Protein AF-A0A4V0ZJ48-F1 (afdb_monomer_lite)

Sequence (94 aa):
MTHDVVALLDRRPTMRGMTRALVQAGPKLRVRTVADGAAVELRDDSGRLVAAAQAAQRVRVADEVYRLLGADEVGERLPAQPWWVEARGTETGP

Structure (mmCIF, N/CA/C/O backbone):
data_AF-A0A4V0ZJ48-F1
#
_entry.id   AF-A0A4V0ZJ48-F1
#
loop_
_atom_site.group_PDB
_atom_site.id
_atom_site.type_symbol
_atom_site.label_atom_id
_atom_site.label_alt_id
_atom_site.label_comp_id
_atom_site.label_asym_id
_atom_site.label_entity_id
_atom_site.label_seq_id
_atom_site.pdbx_PDB_ins_code
_atom_site.Cartn_x
_atom_site.Cartn_y
_atom_site.Cartn_z
_atom_site.occupancy
_atom_site.B_iso_or_equiv
_atom_site.auth_seq_id
_atom_site.auth_comp_id
_atom_site.auth_asym_id
_atom_site.auth_atom_id
_atom_site.pdbx_PDB_model_num
ATOM 1 N N . MET A 1 1 ? 8.304 8.250 14.881 1.00 69.81 1 MET A N 1
ATOM 2 C CA . MET A 1 1 ? 8.981 8.198 13.567 1.00 69.81 1 MET A CA 1
ATOM 3 C C . MET A 1 1 ? 8.025 7.625 12.527 1.00 69.81 1 MET A C 1
ATOM 5 O O . MET A 1 1 ? 7.042 6.993 12.901 1.00 69.81 1 MET A O 1
ATO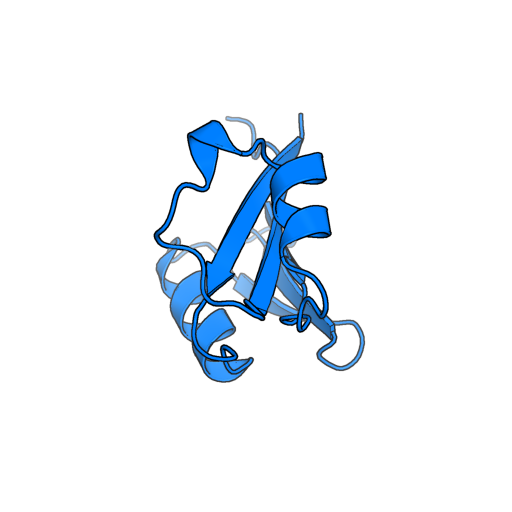M 9 N N . THR A 1 2 ? 8.256 7.883 11.240 1.00 83.69 2 THR A N 1
ATOM 10 C CA . THR A 1 2 ? 7.484 7.294 10.132 1.00 83.69 2 THR A CA 1
ATOM 11 C C . THR A 1 2 ? 8.383 6.384 9.312 1.00 83.69 2 THR A C 1
ATOM 13 O O . THR A 1 2 ? 9.562 6.687 9.148 1.00 83.69 2 THR A O 1
ATOM 16 N N . HIS A 1 3 ? 7.825 5.289 8.807 1.00 88.44 3 HIS A N 1
ATOM 17 C CA . HIS A 1 3 ? 8.532 4.324 7.973 1.00 88.44 3 HIS A CA 1
ATOM 18 C C . HIS A 1 3 ? 7.833 4.232 6.626 1.00 88.44 3 HIS A C 1
ATOM 20 O O . HIS A 1 3 ? 6.627 3.989 6.581 1.00 88.44 3 HIS A O 1
ATOM 26 N N . ASP A 1 4 ? 8.593 4.395 5.550 1.00 91.25 4 ASP A N 1
ATOM 27 C CA . ASP A 1 4 ? 8.075 4.283 4.194 1.00 91.25 4 ASP A CA 1
ATOM 28 C C . ASP A 1 4 ? 8.469 2.930 3.608 1.00 91.25 4 ASP A C 1
ATOM 30 O O . ASP A 1 4 ? 9.621 2.505 3.686 1.00 91.25 4 ASP A O 1
ATOM 34 N N . VAL A 1 5 ? 7.486 2.241 3.037 1.00 90.69 5 VAL A N 1
ATOM 35 C CA . VAL A 1 5 ? 7.666 0.986 2.313 1.00 90.69 5 VAL A CA 1
ATOM 36 C C . VAL A 1 5 ? 7.214 1.207 0.882 1.00 90.69 5 VAL A C 1
ATOM 38 O O . VAL A 1 5 ? 6.086 1.636 0.633 1.00 90.69 5 VAL A O 1
ATOM 41 N N . VAL A 1 6 ? 8.086 0.869 -0.062 1.00 91.69 6 VAL A N 1
ATOM 42 C CA . VAL A 1 6 ? 7.779 0.902 -1.490 1.00 91.69 6 VAL A CA 1
ATOM 43 C C . VAL A 1 6 ? 7.633 -0.523 -2.003 1.00 91.69 6 VAL A C 1
ATOM 45 O O . VAL A 1 6 ? 8.490 -1.372 -1.768 1.00 91.69 6 VAL A O 1
ATOM 48 N N . ALA A 1 7 ? 6.548 -0.780 -2.730 1.00 91.25 7 ALA A N 1
ATOM 49 C CA . ALA A 1 7 ? 6.345 -2.017 -3.469 1.00 91.25 7 ALA A CA 1
ATOM 50 C C . ALA A 1 7 ? 6.344 -1.743 -4.976 1.00 91.25 7 ALA A C 1
ATOM 52 O O . ALA A 1 7 ? 5.598 -0.894 -5.470 1.00 91.25 7 ALA A O 1
ATOM 53 N N . LEU A 1 8 ? 7.156 -2.512 -5.700 1.00 91.75 8 LEU A N 1
ATOM 54 C CA . LEU A 1 8 ? 7.233 -2.518 -7.158 1.00 91.75 8 LEU A CA 1
ATOM 55 C C . LEU A 1 8 ? 6.538 -3.777 -7.674 1.00 91.75 8 LEU A C 1
ATOM 57 O O . LEU A 1 8 ? 6.866 -4.888 -7.259 1.00 91.75 8 LEU A O 1
ATOM 61 N N . LEU A 1 9 ? 5.538 -3.606 -8.537 1.00 91.19 9 LEU A N 1
ATOM 62 C CA . LEU A 1 9 ? 4.643 -4.685 -8.960 1.00 91.19 9 LEU A CA 1
ATOM 63 C C . LEU A 1 9 ? 4.578 -4.789 -10.488 1.00 91.19 9 LEU A C 1
ATOM 65 O O . LEU A 1 9 ? 4.391 -3.788 -11.176 1.00 91.19 9 LEU A O 1
ATOM 69 N N . ASP A 1 10 ? 4.597 -6.014 -11.017 1.00 90.69 10 ASP A N 1
ATOM 70 C CA . ASP A 1 10 ? 4.391 -6.278 -12.454 1.00 90.69 10 ASP A CA 1
ATOM 71 C C . ASP A 1 10 ? 2.994 -5.881 -12.943 1.00 90.69 10 ASP A C 1
ATOM 73 O O . ASP A 1 10 ? 2.787 -5.515 -14.100 1.00 90.69 10 ASP A O 1
ATOM 77 N N . ARG A 1 11 ? 1.993 -5.984 -12.065 1.00 92.31 11 ARG A N 1
ATOM 78 C CA . ARG A 1 11 ? 0.586 -5.752 -12.399 1.00 92.31 11 ARG A CA 1
ATOM 79 C C . ARG A 1 11 ? -0.013 -4.714 -11.473 1.00 92.31 11 ARG A C 1
ATOM 81 O O . ARG A 1 11 ? 0.231 -4.739 -10.269 1.00 92.31 11 ARG A O 1
ATOM 88 N N . ARG A 1 12 ? -0.873 -3.857 -12.034 1.00 94.50 12 ARG A N 1
ATOM 89 C CA . ARG A 1 12 ? -1.597 -2.842 -11.267 1.00 94.50 12 ARG A CA 1
ATOM 90 C C . ARG A 1 12 ? -2.442 -3.521 -10.185 1.00 94.50 12 ARG A C 1
ATOM 92 O O . ARG A 1 12 ? -3.356 -4.275 -10.536 1.00 94.50 12 ARG A O 1
ATOM 99 N N . PRO A 1 13 ? -2.215 -3.244 -8.893 1.00 93.88 13 PRO A N 1
ATOM 100 C CA . PRO A 1 13 ? -3.127 -3.699 -7.863 1.00 93.88 13 PRO A CA 1
ATOM 101 C C . PRO A 1 13 ? -4.451 -2.932 -7.969 1.00 93.88 13 PRO A C 1
ATOM 103 O O . PRO A 1 13 ? -4.500 -1.745 -8.297 1.00 93.88 13 PRO A O 1
ATOM 106 N N . THR A 1 14 ? -5.553 -3.622 -7.690 1.00 92.25 14 THR A N 1
ATOM 107 C CA . THR A 1 14 ? -6.871 -2.983 -7.581 1.00 92.25 14 THR A CA 1
ATOM 108 C C . THR A 1 14 ? -7.051 -2.410 -6.180 1.00 92.25 14 THR A C 1
ATOM 110 O O . THR A 1 14 ? -6.519 -2.974 -5.223 1.00 92.25 14 THR A O 1
ATOM 113 N N . MET A 1 15 ? -7.862 -1.355 -6.019 1.00 88.19 15 MET A N 1
ATOM 114 C CA . MET A 1 15 ? -8.179 -0.842 -4.673 1.00 88.19 15 MET A CA 1
ATOM 115 C C . MET A 1 15 ? -8.805 -1.912 -3.791 1.00 88.19 15 MET A C 1
ATOM 117 O O . MET A 1 15 ? -8.405 -2.073 -2.646 1.00 88.19 15 MET A O 1
ATOM 121 N N . ARG A 1 16 ? -9.690 -2.743 -4.349 1.00 89.62 16 ARG A N 1
ATOM 122 C CA . ARG A 1 16 ? -10.240 -3.898 -3.633 1.00 89.62 16 ARG A CA 1
ATOM 123 C C . ARG A 1 16 ? -9.150 -4.872 -3.170 1.00 89.62 16 ARG A C 1
ATOM 125 O O . ARG A 1 16 ? -9.231 -5.382 -2.056 1.00 89.62 16 ARG A O 1
ATOM 132 N N . GLY A 1 17 ? -8.154 -5.143 -4.013 1.00 91.38 17 GLY A N 1
ATOM 133 C CA . GLY A 1 17 ? -7.013 -5.991 -3.666 1.00 91.38 17 GLY A CA 1
ATOM 134 C C . GLY A 1 17 ? -6.172 -5.392 -2.540 1.00 91.38 17 GLY A C 1
ATOM 135 O O . GLY A 1 17 ? -5.876 -6.088 -1.573 1.00 91.38 17 GLY A O 1
ATOM 136 N N . MET A 1 18 ? -5.870 -4.095 -2.625 1.00 91.06 18 MET A N 1
ATOM 137 C CA . MET A 1 18 ? -5.124 -3.370 -1.591 1.00 91.06 18 MET A CA 1
ATOM 138 C C . MET A 1 18 ? -5.877 -3.341 -0.259 1.00 91.06 18 MET A C 1
ATOM 140 O O . MET A 1 18 ? -5.316 -3.712 0.767 1.00 91.06 18 MET A O 1
ATOM 144 N N . THR A 1 19 ? -7.169 -3.003 -0.270 1.00 89.25 19 THR A N 1
ATOM 145 C CA . THR A 1 19 ? -8.031 -3.061 0.917 1.00 89.25 19 THR A CA 1
ATOM 146 C C . THR A 1 19 ? -8.042 -4.460 1.524 1.00 89.25 19 THR A C 1
ATOM 148 O O . THR A 1 19 ? -7.850 -4.598 2.728 1.00 89.25 19 THR A O 1
ATOM 151 N N . ARG A 1 20 ? -8.217 -5.512 0.711 1.00 90.00 20 ARG A N 1
ATOM 152 C CA . ARG A 1 20 ? -8.230 -6.897 1.205 1.00 90.00 20 ARG A CA 1
ATOM 153 C C . ARG A 1 20 ? -6.912 -7.280 1.874 1.00 90.00 20 ARG A C 1
ATOM 155 O O . ARG A 1 20 ? -6.961 -7.946 2.902 1.00 90.00 20 ARG A O 1
ATOM 162 N N . ALA A 1 21 ? -5.776 -6.875 1.309 1.00 88.44 21 ALA A N 1
ATOM 163 C CA . ALA A 1 21 ? -4.463 -7.123 1.897 1.00 88.44 21 ALA A CA 1
ATOM 164 C C . ALA A 1 21 ? -4.301 -6.390 3.238 1.00 88.44 21 ALA A C 1
ATOM 166 O O . ALA A 1 21 ? -3.933 -7.008 4.230 1.00 88.44 21 ALA A O 1
ATOM 167 N N . LEU A 1 22 ? -4.660 -5.105 3.296 1.00 87.25 22 LEU A N 1
ATOM 168 C CA . LEU A 1 22 ? -4.531 -4.295 4.511 1.00 87.25 22 LEU A CA 1
ATOM 169 C C . LEU A 1 22 ? -5.460 -4.751 5.643 1.00 87.25 22 LEU A C 1
ATOM 171 O O . LEU A 1 22 ? -5.071 -4.689 6.804 1.00 87.25 22 LEU A O 1
ATOM 175 N N . VAL A 1 23 ? -6.648 -5.283 5.334 1.00 87.00 23 VAL A N 1
ATOM 176 C CA . VAL A 1 23 ? -7.531 -5.891 6.350 1.00 87.00 23 VAL A CA 1
ATOM 177 C C . VAL A 1 23 ? -6.863 -7.089 7.044 1.00 87.00 23 VAL A C 1
ATOM 179 O O . VAL A 1 23 ? -7.173 -7.370 8.198 1.00 87.00 23 VAL A O 1
ATOM 182 N N . GLN A 1 24 ? -5.923 -7.782 6.388 1.00 89.06 24 GLN A N 1
ATOM 183 C CA . GLN A 1 24 ? -5.188 -8.894 7.006 1.00 89.06 24 GLN A CA 1
ATOM 184 C C . GLN A 1 24 ? -4.090 -8.437 7.977 1.00 89.06 24 GLN A C 1
ATOM 186 O O . GLN A 1 24 ? -3.552 -9.269 8.699 1.00 89.06 24 GLN A O 1
ATOM 191 N N . ALA A 1 25 ? -3.759 -7.141 8.027 1.00 86.94 25 ALA A N 1
ATOM 192 C CA . ALA A 1 25 ? -2.701 -6.629 8.898 1.00 86.94 25 ALA A CA 1
ATOM 193 C C . ALA A 1 25 ? -3.041 -6.750 10.396 1.00 86.94 25 ALA A C 1
ATOM 195 O O . ALA A 1 25 ? -2.139 -6.807 11.227 1.00 86.94 25 ALA A O 1
ATOM 196 N N . GLY A 1 26 ? -4.328 -6.814 10.759 1.00 87.81 26 GLY A N 1
ATOM 197 C CA . GLY A 1 26 ? -4.736 -7.109 12.130 1.00 87.81 26 GLY A CA 1
ATOM 198 C C . GLY A 1 26 ? -6.219 -6.840 12.409 1.00 87.81 26 GLY A C 1
ATOM 199 O O . GLY A 1 26 ? -6.793 -5.900 11.861 1.00 87.81 26 GLY A O 1
ATOM 200 N N . PRO A 1 27 ? -6.853 -7.608 13.314 1.00 84.94 27 PRO A N 1
ATOM 201 C CA . PRO A 1 27 ? -8.298 -7.525 13.567 1.00 84.94 27 PRO A CA 1
ATOM 202 C C . PRO A 1 27 ? -8.749 -6.212 14.235 1.00 84.94 27 PRO A C 1
ATOM 204 O O . PRO A 1 27 ? -9.915 -5.831 14.145 1.00 84.94 27 PRO A O 1
ATOM 207 N N . LYS A 1 28 ? -7.833 -5.497 14.900 1.00 88.75 28 LYS A N 1
ATOM 208 C CA . LYS A 1 28 ? -8.090 -4.188 15.531 1.00 88.75 28 LYS A CA 1
ATOM 209 C C . LYS A 1 28 ? -7.913 -3.005 14.580 1.00 88.75 28 LYS A C 1
ATOM 211 O O . LYS A 1 28 ? -8.108 -1.860 14.964 1.00 88.75 28 LYS A O 1
ATOM 216 N N . LEU A 1 29 ? -7.509 -3.270 13.343 1.00 91.81 29 LEU A N 1
ATOM 217 C CA . LEU A 1 29 ? -7.280 -2.220 12.370 1.00 91.81 29 LEU A CA 1
ATOM 218 C C . LEU A 1 29 ? -8.530 -2.023 11.515 1.00 91.81 29 LEU A C 1
ATOM 220 O O . LEU A 1 29 ? -9.325 -2.938 11.281 1.00 91.81 29 LEU A O 1
ATOM 224 N N . ARG A 1 30 ? -8.738 -0.786 11.086 1.00 94.31 30 ARG A N 1
ATOM 225 C CA . ARG A 1 30 ? -9.854 -0.366 10.243 1.00 94.31 30 ARG A CA 1
ATOM 226 C C . ARG A 1 30 ? -9.297 0.198 8.955 1.00 94.31 30 ARG A C 1
ATOM 228 O O . ARG A 1 30 ? -8.388 1.023 8.980 1.00 94.31 30 ARG A O 1
ATOM 235 N N . VAL A 1 31 ? -9.852 -0.252 7.836 1.00 94.56 31 VAL A N 1
ATOM 236 C CA . VAL A 1 31 ? -9.426 0.183 6.507 1.00 94.56 31 VAL A CA 1
ATOM 237 C C . VAL A 1 31 ? -10.415 1.197 5.957 1.00 94.56 31 VAL A C 1
ATOM 239 O O . VAL A 1 31 ? -11.621 0.950 5.952 1.00 94.56 31 VAL A O 1
ATOM 242 N N . ARG A 1 32 ? -9.906 2.329 5.470 1.00 93.44 32 ARG A N 1
ATOM 243 C CA . ARG A 1 32 ? -10.706 3.391 4.860 1.00 93.44 32 ARG A CA 1
ATOM 244 C C . ARG A 1 32 ? -10.101 3.811 3.530 1.00 93.44 32 ARG A C 1
ATOM 246 O O . ARG A 1 32 ? -8.928 4.149 3.463 1.00 93.44 32 ARG A O 1
ATOM 253 N N . THR A 1 33 ? -10.910 3.859 2.481 1.00 92.75 33 THR A N 1
ATOM 254 C CA . THR A 1 33 ? -10.525 4.535 1.236 1.00 92.75 33 THR A CA 1
ATOM 255 C C . THR A 1 33 ? -10.754 6.038 1.388 1.00 92.75 33 THR A C 1
ATOM 257 O O . THR A 1 33 ? -11.810 6.459 1.862 1.00 92.75 33 THR A O 1
ATOM 260 N N . VAL A 1 34 ? -9.762 6.843 1.015 1.00 93.81 34 VAL A N 1
ATOM 261 C CA . VAL A 1 34 ? -9.779 8.310 1.138 1.00 93.81 34 VAL A CA 1
ATOM 262 C C . VAL A 1 34 ? -9.335 8.965 -0.171 1.00 93.81 34 VAL A C 1
ATOM 264 O O . VAL A 1 34 ? -8.939 8.268 -1.108 1.00 93.81 34 VAL A O 1
ATOM 267 N N . ALA A 1 35 ? -9.417 10.300 -0.231 1.00 91.75 35 ALA A N 1
ATOM 268 C CA . ALA A 1 35 ? -8.995 11.105 -1.381 1.00 91.75 35 ALA A CA 1
ATOM 269 C C . ALA A 1 35 ? -9.574 10.579 -2.708 1.00 91.75 35 ALA A C 1
ATOM 271 O O . ALA A 1 35 ? -8.839 10.311 -3.653 1.00 91.75 35 ALA A O 1
ATOM 272 N N . ASP A 1 36 ? -10.885 10.321 -2.725 1.00 90.88 36 ASP A N 1
ATOM 273 C CA . ASP A 1 36 ? -11.612 9.801 -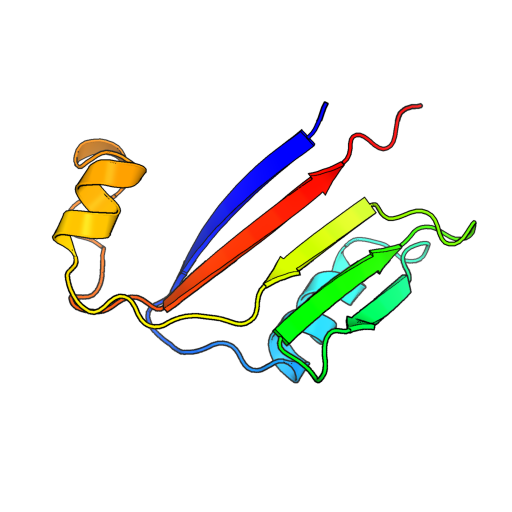3.890 1.00 90.88 36 ASP A CA 1
ATOM 274 C C . ASP A 1 36 ? -10.991 8.535 -4.514 1.00 90.88 36 ASP A C 1
ATOM 276 O O . ASP A 1 36 ? -11.032 8.316 -5.723 1.00 90.88 36 ASP A O 1
ATOM 280 N N . GLY A 1 37 ? -10.406 7.670 -3.678 1.00 87.62 37 GLY A N 1
ATOM 281 C CA . GLY A 1 37 ? -9.779 6.423 -4.122 1.00 87.62 37 GLY A CA 1
ATOM 282 C C . GLY A 1 37 ? -8.287 6.531 -4.421 1.00 87.62 37 GLY A C 1
ATOM 283 O O . GLY A 1 37 ? -7.687 5.535 -4.823 1.00 87.62 37 GLY A O 1
ATOM 284 N N . ALA A 1 38 ? -7.676 7.695 -4.201 1.00 91.81 38 ALA A N 1
ATOM 285 C CA . ALA A 1 38 ? -6.242 7.888 -4.380 1.00 91.81 38 ALA A CA 1
ATOM 286 C C . ALA A 1 38 ? -5.401 7.299 -3.235 1.00 91.81 38 ALA A C 1
ATOM 288 O O . ALA A 1 38 ? -4.190 7.150 -3.397 1.00 91.81 38 ALA A O 1
ATOM 289 N N . ALA A 1 39 ? -6.008 6.941 -2.099 1.00 94.00 39 ALA A N 1
ATOM 290 C CA . ALA A 1 39 ? -5.307 6.263 -1.013 1.00 94.00 39 ALA A CA 1
ATOM 291 C C . ALA A 1 39 ? -6.215 5.349 -0.179 1.00 94.00 39 ALA A C 1
ATOM 293 O O . ALA A 1 39 ? -7.442 5.492 -0.138 1.00 94.00 39 ALA A O 1
ATOM 294 N N . VAL A 1 40 ? -5.576 4.412 0.517 1.00 94.75 40 VAL A N 1
ATOM 295 C CA . VAL A 1 40 ? -6.181 3.533 1.513 1.00 94.75 40 VAL A CA 1
ATOM 296 C C . VAL A 1 40 ? -5.457 3.732 2.841 1.00 94.75 40 VAL A C 1
ATOM 298 O O . VAL A 1 40 ? -4.252 3.523 2.937 1.00 94.75 40 VAL A O 1
ATOM 301 N N . GLU A 1 41 ? -6.194 4.130 3.869 1.00 95.00 41 GLU A N 1
ATOM 302 C CA . GLU A 1 41 ? -5.702 4.302 5.231 1.00 95.00 41 GLU A CA 1
ATOM 303 C C . GLU A 1 41 ? -6.003 3.071 6.083 1.00 95.00 41 GLU A C 1
ATOM 305 O O . GLU A 1 41 ? -7.078 2.474 5.993 1.00 95.00 41 GLU A O 1
ATOM 310 N N . LEU A 1 42 ? -5.061 2.752 6.960 1.00 94.25 42 LEU A N 1
ATOM 311 C CA . LEU A 1 42 ? -5.180 1.820 8.063 1.00 94.25 42 LEU A CA 1
ATOM 312 C C . LEU A 1 42 ? -5.209 2.634 9.356 1.00 94.25 42 LEU A C 1
ATOM 314 O O . LEU A 1 42 ? -4.307 3.436 9.609 1.00 94.25 42 LEU A O 1
ATOM 318 N N . ARG A 1 43 ? -6.249 2.453 10.163 1.00 93.62 43 ARG A N 1
ATOM 319 C CA . ARG A 1 43 ? -6.459 3.171 11.424 1.00 93.62 43 ARG A CA 1
ATOM 320 C C . ARG A 1 43 ? -6.638 2.202 12.581 1.00 93.62 43 ARG A C 1
ATOM 322 O O . ARG A 1 43 ? -7.142 1.102 12.372 1.00 93.62 43 ARG A O 1
ATOM 329 N N . ASP A 1 44 ? -6.240 2.609 13.779 1.00 92.50 44 ASP A N 1
ATOM 330 C CA . ASP A 1 44 ? -6.531 1.854 14.999 1.0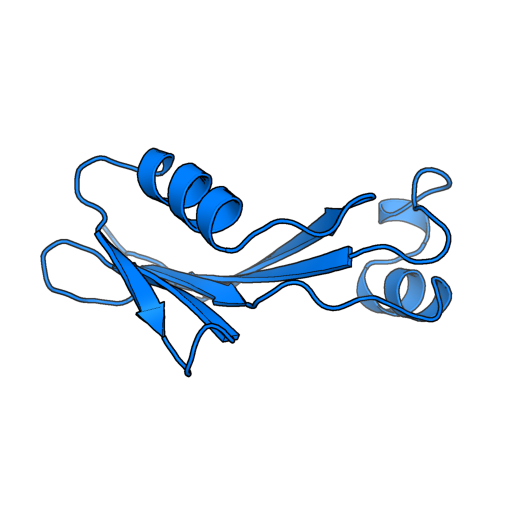0 92.50 44 ASP A CA 1
ATOM 331 C C . ASP A 1 44 ? -7.972 2.100 15.489 1.00 92.50 44 ASP A C 1
ATOM 333 O O . ASP A 1 44 ? -8.719 2.895 14.908 1.00 92.50 44 ASP A O 1
ATOM 337 N N . ASP A 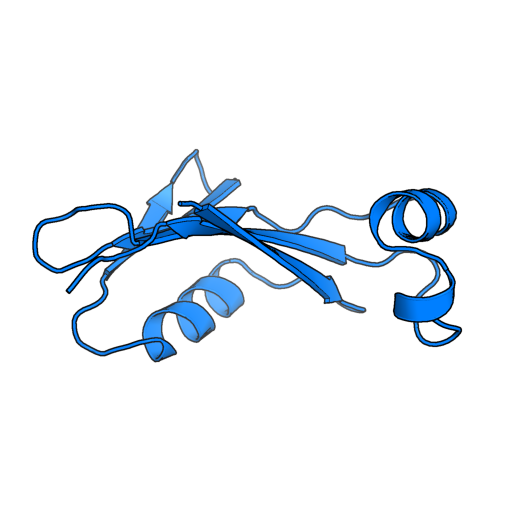1 45 ? -8.378 1.404 16.553 1.00 91.50 45 ASP A N 1
ATOM 338 C CA . ASP A 1 45 ? -9.731 1.502 17.119 1.00 91.50 45 ASP A CA 1
ATOM 339 C C . ASP A 1 45 ? -10.060 2.910 17.668 1.00 91.50 45 ASP A C 1
ATOM 341 O O . ASP A 1 45 ? -11.234 3.257 17.785 1.00 91.50 45 ASP A O 1
ATOM 345 N N . SER A 1 46 ? -9.051 3.747 17.957 1.00 91.50 46 SER A N 1
ATOM 346 C CA . SER A 1 46 ? -9.244 5.160 18.334 1.00 91.50 46 SER A CA 1
ATOM 347 C C . SER A 1 46 ? -9.444 6.081 17.124 1.00 91.50 46 SER A C 1
ATOM 349 O O . SER A 1 46 ? -9.718 7.272 17.268 1.00 91.50 46 SER A O 1
ATOM 351 N N . GLY A 1 47 ? -9.304 5.538 15.912 1.00 91.69 47 GLY A N 1
ATOM 352 C CA . GLY A 1 47 ? -9.345 6.287 14.665 1.00 91.69 47 GLY A CA 1
ATOM 353 C C . GLY A 1 47 ? -8.015 6.945 14.301 1.00 91.69 47 GLY A C 1
ATOM 354 O O . GLY A 1 47 ? -7.975 7.678 13.312 1.00 91.69 47 GLY A O 1
ATOM 355 N N . ARG A 1 48 ? -6.925 6.700 15.036 1.00 92.00 48 ARG A N 1
ATOM 356 C CA . ARG A 1 48 ? -5.599 7.244 14.712 1.00 92.00 48 ARG A CA 1
ATOM 357 C C . ARG A 1 48 ? -5.013 6.527 13.495 1.00 92.00 48 ARG A C 1
ATOM 359 O O . ARG A 1 48 ? -5.177 5.320 13.335 1.00 92.00 48 ARG A O 1
ATOM 366 N N . LEU A 1 49 ? -4.342 7.282 12.623 1.00 92.38 49 LEU A N 1
ATOM 367 C CA . LEU A 1 49 ? -3.680 6.752 11.430 1.00 92.38 49 LEU A CA 1
ATOM 368 C C . LEU A 1 49 ? -2.467 5.899 11.819 1.00 92.38 49 LEU A C 1
ATOM 370 O O . LEU A 1 49 ? -1.555 6.390 12.481 1.00 92.38 49 LEU A O 1
ATOM 374 N N . VAL A 1 50 ? -2.467 4.652 11.355 1.00 92.62 50 VAL A N 1
ATOM 375 C CA . VAL A 1 50 ? -1.376 3.678 11.503 1.00 92.62 50 VAL A CA 1
ATOM 376 C C . VAL A 1 50 ? -0.541 3.621 10.231 1.00 92.62 50 VAL A C 1
ATOM 378 O O . VAL A 1 50 ? 0.682 3.627 10.282 1.00 92.62 50 VAL A O 1
ATOM 381 N N . ALA A 1 51 ? -1.195 3.576 9.070 1.00 92.94 51 ALA A N 1
ATOM 382 C CA . ALA A 1 51 ? -0.513 3.610 7.784 1.00 92.94 51 ALA A CA 1
ATOM 383 C C . ALA A 1 51 ? -1.418 4.169 6.687 1.00 92.94 51 ALA A C 1
ATOM 385 O O . ALA A 1 51 ? -2.641 4.069 6.776 1.00 92.94 51 ALA A O 1
ATOM 386 N N . ALA A 1 52 ? -0.829 4.704 5.625 1.00 94.12 52 ALA A N 1
ATOM 387 C CA . ALA A 1 52 ? -1.538 5.069 4.405 1.00 94.12 52 ALA A CA 1
ATOM 388 C C . ALA A 1 52 ? -0.797 4.517 3.189 1.00 94.12 52 ALA A C 1
ATOM 390 O O . ALA A 1 52 ? 0.396 4.758 3.047 1.00 94.12 52 ALA A O 1
ATOM 391 N N . ALA A 1 53 ? -1.504 3.800 2.317 1.00 94.81 53 ALA A N 1
ATOM 392 C CA . ALA A 1 53 ? -0.989 3.309 1.045 1.00 94.81 53 ALA A CA 1
ATOM 393 C C . ALA A 1 53 ? -1.623 4.084 -0.112 1.00 94.81 53 ALA A C 1
ATOM 395 O O . ALA A 1 53 ? -2.850 4.153 -0.224 1.00 94.81 53 ALA A O 1
ATOM 396 N N . GLN A 1 54 ? -0.796 4.659 -0.977 1.00 95.25 54 GLN A N 1
ATOM 397 C CA . GLN A 1 54 ? -1.261 5.401 -2.144 1.00 95.25 54 GLN A CA 1
ATOM 398 C C . GLN A 1 54 ? -1.687 4.459 -3.269 1.00 95.25 54 GLN A C 1
ATOM 400 O O . GLN A 1 54 ? -1.188 3.340 -3.404 1.00 95.25 54 GLN A O 1
ATOM 405 N N . ALA A 1 55 ? -2.623 4.913 -4.099 1.00 93.44 55 ALA A N 1
ATO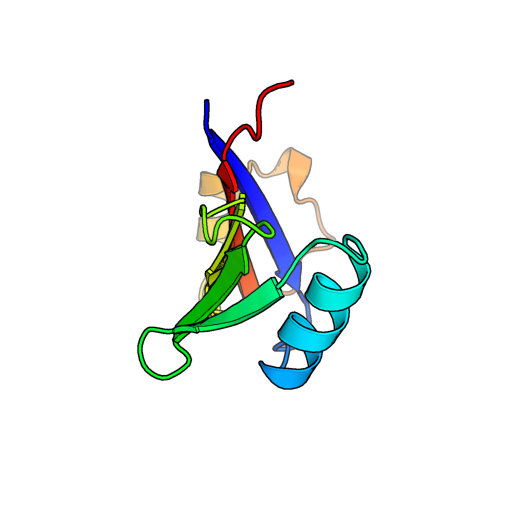M 406 C CA . ALA A 1 55 ? -3.015 4.183 -5.291 1.00 93.44 55 ALA A CA 1
ATOM 407 C C . ALA A 1 55 ? -1.808 3.972 -6.211 1.00 93.44 55 ALA A C 1
ATOM 409 O O . ALA A 1 55 ? -0.982 4.864 -6.391 1.00 93.44 55 ALA A O 1
ATOM 410 N N . ALA A 1 56 ? -1.737 2.792 -6.826 1.00 94.88 56 ALA A N 1
ATOM 411 C CA . ALA A 1 56 ? -0.597 2.436 -7.652 1.00 94.88 56 ALA A CA 1
ATOM 412 C C . ALA A 1 56 ? -0.406 3.388 -8.836 1.00 94.88 56 ALA A C 1
ATOM 414 O O . ALA A 1 56 ? -1.340 3.634 -9.611 1.00 94.88 56 ALA A O 1
ATOM 415 N N . GLN A 1 57 ? 0.832 3.837 -9.015 1.00 93.50 57 GLN A N 1
ATOM 416 C CA . GLN A 1 57 ? 1.252 4.700 -10.111 1.00 93.50 57 GLN A CA 1
ATOM 417 C C . GLN A 1 57 ? 2.144 3.918 -11.071 1.00 93.50 5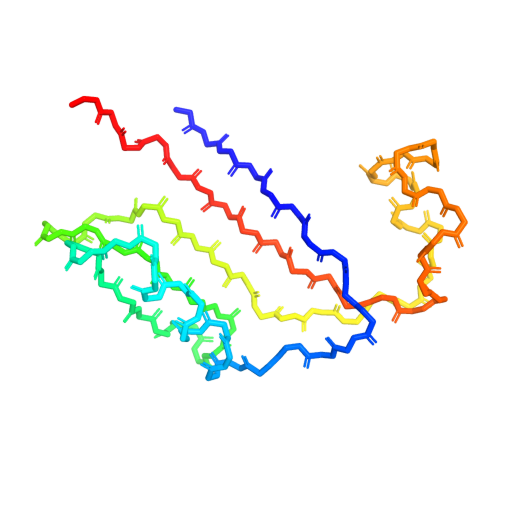7 GLN A C 1
ATOM 419 O O . GLN A 1 57 ? 2.976 3.119 -10.649 1.00 93.50 57 GLN A O 1
ATOM 424 N N . ARG A 1 58 ? 1.958 4.108 -12.380 1.00 94.06 58 ARG A N 1
ATOM 425 C CA . ARG A 1 58 ? 2.809 3.445 -13.374 1.00 94.06 58 ARG A CA 1
ATOM 426 C C . ARG A 1 58 ? 4.088 4.247 -13.550 1.00 94.06 58 ARG A C 1
ATOM 428 O O . ARG A 1 58 ? 4.018 5.391 -14.000 1.00 94.06 58 ARG A O 1
ATOM 435 N N . VAL A 1 59 ? 5.228 3.631 -13.267 1.00 92.31 59 VAL A N 1
ATOM 436 C CA . VAL A 1 59 ? 6.529 4.229 -13.558 1.00 92.31 59 VAL A CA 1
ATOM 437 C C . VAL A 1 59 ? 6.802 4.078 -15.050 1.00 92.31 59 VAL A C 1
ATOM 439 O O . VAL A 1 59 ? 6.649 2.996 -15.618 1.00 92.31 59 VAL A O 1
ATOM 442 N N . ARG A 1 60 ? 7.138 5.187 -15.715 1.00 87.06 60 ARG A N 1
ATOM 443 C CA . ARG A 1 60 ? 7.367 5.199 -17.170 1.00 87.06 60 ARG A CA 1
ATOM 444 C C . ARG A 1 60 ? 8.800 4.836 -17.546 1.00 87.06 60 ARG A C 1
ATOM 446 O O . ARG A 1 60 ? 9.006 4.348 -18.652 1.00 87.06 60 ARG A O 1
ATOM 453 N N . VAL A 1 61 ? 9.753 5.086 -16.650 1.00 84.81 61 VAL A N 1
ATOM 454 C CA . VAL A 1 61 ? 11.189 4.903 -16.879 1.00 84.81 61 VAL A CA 1
ATOM 455 C C . VAL A 1 61 ? 11.788 4.183 -15.673 1.00 84.81 61 VAL A C 1
ATOM 457 O O . VAL A 1 61 ? 11.771 4.720 -14.570 1.00 84.81 61 VAL A O 1
ATOM 460 N N . ALA A 1 62 ? 12.305 2.970 -15.875 1.00 77.94 62 ALA A N 1
ATOM 461 C CA . ALA A 1 62 ? 12.897 2.156 -14.809 1.00 77.94 62 ALA A CA 1
ATOM 462 C C . ALA A 1 62 ? 14.075 2.853 -14.097 1.00 77.94 62 ALA A C 1
ATOM 464 O O . ALA A 1 62 ? 14.235 2.690 -12.892 1.00 77.94 62 ALA A O 1
ATOM 465 N N . ASP A 1 63 ? 14.829 3.702 -14.801 1.00 81.88 63 ASP A N 1
ATOM 466 C CA . ASP A 1 63 ? 15.950 4.462 -14.229 1.00 81.88 63 ASP A CA 1
ATOM 467 C C . ASP A 1 63 ? 15.542 5.373 -13.064 1.00 81.88 63 ASP A C 1
ATOM 469 O O . ASP A 1 63 ? 16.338 5.620 -12.159 1.00 81.88 63 ASP A O 1
ATOM 473 N N . GLU A 1 64 ? 14.291 5.845 -13.038 1.00 83.12 64 GLU A N 1
ATOM 474 C CA . GLU A 1 64 ? 13.762 6.611 -11.906 1.00 83.12 64 GLU A CA 1
ATOM 475 C C . GLU A 1 64 ? 13.694 5.752 -10.636 1.00 83.12 64 GLU A C 1
ATOM 477 O O . GLU A 1 64 ? 14.025 6.221 -9.548 1.00 83.12 64 GLU A O 1
ATOM 482 N N . VAL A 1 65 ? 13.359 4.467 -10.784 1.00 85.62 65 VAL A N 1
ATOM 483 C CA . VAL A 1 65 ? 13.348 3.494 -9.687 1.00 85.62 65 VAL A CA 1
ATOM 484 C C . VAL A 1 65 ? 14.767 3.221 -9.200 1.00 85.62 65 VAL A C 1
ATOM 486 O O . VAL A 1 65 ? 15.007 3.285 -7.998 1.00 85.62 65 VAL A O 1
ATOM 489 N N . TYR A 1 66 ? 15.720 2.992 -10.111 1.00 85.75 66 TYR A N 1
ATOM 490 C CA . TYR A 1 66 ? 17.124 2.768 -9.743 1.00 85.75 66 TYR A CA 1
ATOM 491 C C . TYR A 1 66 ? 17.741 3.970 -9.033 1.00 85.75 66 TYR A C 1
ATOM 493 O O . TYR A 1 66 ? 18.527 3.805 -8.107 1.00 85.75 66 TYR A O 1
ATOM 501 N N . ARG A 1 67 ? 17.369 5.192 -9.426 1.00 83.88 67 ARG A N 1
ATOM 502 C CA . ARG A 1 67 ? 17.833 6.404 -8.747 1.00 83.88 67 ARG A CA 1
ATOM 503 C C . ARG A 1 67 ? 17.295 6.518 -7.320 1.00 83.88 67 ARG A C 1
ATOM 505 O O . ARG A 1 67 ? 18.008 7.014 -6.453 1.00 83.88 67 ARG A O 1
ATOM 512 N N . LEU A 1 68 ? 16.037 6.139 -7.097 1.00 84.12 68 LEU A N 1
ATOM 513 C CA . LEU A 1 68 ? 15.359 6.314 -5.808 1.00 84.12 68 LEU A CA 1
ATOM 514 C C . LEU A 1 68 ? 15.656 5.192 -4.814 1.00 84.12 68 LEU A C 1
ATOM 516 O O . LEU A 1 68 ? 15.730 5.455 -3.618 1.00 84.12 68 LEU A O 1
ATOM 520 N N . LEU A 1 69 ? 15.792 3.961 -5.304 1.00 83.62 69 LEU A N 1
ATOM 521 C CA . LEU A 1 69 ? 15.920 2.762 -4.475 1.00 83.62 69 LEU A CA 1
ATOM 522 C C . LEU A 1 69 ? 17.276 2.075 -4.601 1.00 83.62 69 LEU A C 1
ATOM 524 O O . LEU A 1 69 ? 17.484 1.115 -3.882 1.00 83.62 69 LEU A O 1
ATOM 528 N N . GLY A 1 70 ? 18.143 2.560 -5.495 1.00 83.19 70 GLY A N 1
ATOM 529 C CA . GLY A 1 70 ? 19.451 1.995 -5.810 1.00 83.19 70 GLY A CA 1
ATOM 530 C C . GLY A 1 70 ? 19.391 0.822 -6.794 1.00 83.19 70 GLY A C 1
ATOM 531 O O . GLY A 1 70 ? 18.476 -0.003 -6.801 1.00 83.19 70 GLY A O 1
ATOM 532 N N . ALA A 1 71 ? 20.360 0.779 -7.711 1.00 78.81 71 ALA A N 1
ATOM 533 C CA . ALA A 1 71 ? 20.402 -0.232 -8.770 1.00 78.81 71 ALA A CA 1
ATOM 534 C C . ALA A 1 71 ? 20.665 -1.642 -8.213 1.00 78.81 71 ALA A C 1
ATOM 536 O O . ALA A 1 71 ? 20.076 -2.614 -8.692 1.00 78.81 71 ALA A O 1
ATOM 537 N N . ASP A 1 72 ? 21.497 -1.735 -7.173 1.00 79.56 72 ASP A N 1
ATOM 538 C CA . ASP A 1 72 ? 21.876 -3.001 -6.541 1.00 79.56 72 ASP A CA 1
ATOM 539 C C . ASP A 1 72 ? 20.723 -3.611 -5.728 1.00 79.56 72 ASP A C 1
ATOM 541 O O . ASP A 1 72 ? 20.575 -4.833 -5.690 1.00 79.56 72 ASP A O 1
ATOM 545 N N . GLU A 1 73 ? 19.867 -2.784 -5.115 1.00 75.06 73 GLU A N 1
ATOM 546 C CA . GLU A 1 73 ? 18.705 -3.256 -4.351 1.00 75.06 73 GLU A CA 1
ATOM 547 C C . GLU A 1 73 ? 17.558 -3.753 -5.241 1.00 75.06 73 GLU A C 1
ATOM 549 O O . GLU A 1 73 ? 16.802 -4.645 -4.850 1.00 75.06 73 GLU A O 1
ATOM 554 N N . VAL A 1 74 ? 17.412 -3.184 -6.438 1.00 73.81 74 VAL A N 1
ATOM 555 C CA . VAL A 1 74 ? 16.280 -3.461 -7.333 1.00 73.81 74 VAL A CA 1
ATOM 556 C C . VAL A 1 74 ? 16.596 -4.593 -8.324 1.00 73.81 74 VAL A C 1
ATOM 558 O O . VAL A 1 74 ? 15.728 -5.425 -8.611 1.00 73.81 74 VAL A O 1
ATOM 561 N N . GLY A 1 75 ? 17.847 -4.677 -8.790 1.00 70.81 75 GLY A N 1
ATOM 562 C CA . GLY A 1 75 ? 18.366 -5.752 -9.641 1.00 70.81 75 GLY A CA 1
ATOM 563 C C . GLY A 1 75 ? 17.650 -5.937 -10.991 1.00 70.81 75 GLY A C 1
ATOM 564 O O . GLY A 1 75 ? 16.744 -5.197 -11.367 1.00 70.81 75 GLY A O 1
ATOM 565 N N . GLU A 1 76 ? 18.021 -6.991 -11.727 1.00 70.69 76 GLU A N 1
ATOM 566 C CA . GLU A 1 76 ? 17.466 -7.320 -13.060 1.00 70.69 76 GLU A CA 1
ATOM 567 C C . GLU A 1 76 ? 16.001 -7.800 -13.042 1.00 70.69 76 GLU A C 1
ATOM 569 O O . GLU A 1 76 ? 15.417 -8.108 -14.080 1.00 70.69 76 GLU A O 1
ATOM 574 N N . ARG A 1 77 ? 15.388 -7.909 -11.860 1.00 72.06 77 ARG A N 1
ATOM 575 C CA . ARG A 1 77 ? 14.036 -8.467 -11.687 1.00 72.06 77 ARG A CA 1
ATOM 576 C C . ARG A 1 77 ? 12.934 -7.429 -11.871 1.00 72.06 77 ARG A C 1
ATOM 578 O O . ARG A 1 77 ? 11.760 -7.784 -11.784 1.00 72.06 77 ARG A O 1
ATOM 585 N N . LEU A 1 78 ? 13.292 -6.168 -12.098 1.00 77.88 78 LEU A N 1
ATOM 586 C CA . LEU A 1 78 ? 12.316 -5.110 -12.279 1.00 77.88 78 LEU A CA 1
ATOM 587 C C . LEU A 1 78 ? 11.681 -5.188 -13.676 1.00 77.88 78 LEU A C 1
ATOM 589 O O . LEU A 1 78 ? 12.399 -5.170 -14.678 1.00 77.88 78 LEU A O 1
ATOM 593 N N . PRO A 1 79 ? 10.345 -5.209 -13.793 1.00 81.81 79 PRO A N 1
ATOM 594 C CA . PRO A 1 79 ? 9.703 -5.023 -15.088 1.00 81.81 79 PRO A CA 1
ATOM 595 C C . PRO A 1 79 ? 10.058 -3.644 -15.663 1.00 81.81 79 PRO A C 1
ATOM 597 O O . PRO A 1 79 ? 10.273 -2.688 -14.928 1.00 81.81 79 PRO A O 1
ATOM 600 N N . ALA A 1 80 ? 10.043 -3.500 -16.991 1.00 83.31 80 ALA A N 1
ATOM 601 C CA . ALA A 1 80 ? 10.436 -2.248 -17.653 1.00 83.31 80 ALA A CA 1
ATOM 602 C C . ALA A 1 80 ? 9.595 -1.018 -17.240 1.00 83.31 80 ALA A C 1
ATOM 604 O O . ALA A 1 80 ? 10.065 0.115 -17.313 1.00 83.31 80 ALA A O 1
ATOM 605 N N . GLN A 1 81 ? 8.339 -1.235 -16.838 1.00 89.12 81 GLN A N 1
ATOM 606 C CA . GLN A 1 81 ? 7.410 -0.204 -16.362 1.00 89.12 81 GLN A CA 1
ATOM 607 C C . GLN A 1 81 ? 6.637 -0.739 -15.144 1.00 89.12 81 GLN A C 1
ATOM 609 O O . GLN A 1 81 ? 5.487 -1.171 -15.296 1.00 89.12 81 GLN A O 1
ATOM 614 N N . PRO A 1 82 ? 7.260 -0.774 -13.951 1.00 92.12 82 PRO A N 1
ATOM 615 C CA . PRO A 1 82 ? 6.625 -1.300 -12.751 1.00 92.12 82 PRO A CA 1
ATOM 616 C C . PRO A 1 82 ? 5.480 -0.397 -12.295 1.00 92.12 82 PRO A C 1
ATOM 618 O O . PRO A 1 82 ? 5.430 0.807 -12.565 1.00 92.12 82 PRO A O 1
ATOM 621 N N . TRP A 1 83 ? 4.570 -0.985 -11.531 1.00 94.50 83 TRP A N 1
ATOM 622 C CA . TRP A 1 83 ? 3.626 -0.243 -10.712 1.00 94.50 83 TRP A CA 1
ATOM 623 C C . TRP A 1 83 ? 4.252 0.041 -9.353 1.00 94.50 83 TRP A C 1
ATOM 625 O O . TRP A 1 83 ? 4.622 -0.885 -8.638 1.00 94.50 83 TRP A O 1
ATOM 635 N N . TRP A 1 84 ? 4.339 1.318 -9.011 1.00 94.56 84 TRP A N 1
ATOM 636 C CA . TRP A 1 84 ? 4.819 1.823 -7.734 1.00 94.56 84 TRP A CA 1
ATOM 637 C C . TRP A 1 84 ? 3.656 1.982 -6.763 1.00 94.56 84 TRP A C 1
ATOM 639 O O . TRP A 1 84 ? 2.647 2.614 -7.090 1.00 94.56 84 TRP A O 1
ATOM 649 N N . VAL A 1 85 ? 3.803 1.429 -5.564 1.00 95.00 85 VAL A N 1
ATOM 650 C CA . VAL A 1 85 ? 2.916 1.674 -4.426 1.00 95.00 85 VAL A CA 1
ATOM 651 C C . VAL A 1 85 ? 3.771 2.114 -3.253 1.00 95.00 85 VAL A C 1
ATOM 653 O O . VAL A 1 85 ? 4.646 1.370 -2.819 1.00 95.00 85 VAL A O 1
ATOM 656 N N . GLU A 1 86 ? 3.484 3.296 -2.722 1.00 95.00 86 GLU A N 1
ATOM 657 C CA . GLU A 1 86 ? 4.096 3.792 -1.493 1.00 95.00 86 GLU A CA 1
ATOM 658 C C . GLU A 1 86 ? 3.122 3.608 -0.333 1.00 95.00 86 GLU A C 1
ATOM 660 O O . GLU A 1 86 ? 1.942 3.963 -0.433 1.00 95.00 86 GLU A O 1
ATOM 665 N N . ALA A 1 87 ? 3.620 3.044 0.762 1.00 93.69 87 ALA A N 1
ATOM 666 C CA . ALA A 1 87 ? 2.921 2.962 2.027 1.00 93.69 87 ALA A CA 1
ATOM 667 C C . ALA A 1 87 ? 3.739 3.656 3.114 1.00 93.69 87 ALA A C 1
ATOM 669 O O . ALA A 1 87 ? 4.860 3.250 3.406 1.00 93.69 87 ALA A O 1
ATOM 670 N N . ARG A 1 88 ? 3.149 4.672 3.739 1.00 93.88 88 ARG A N 1
ATOM 671 C CA . ARG A 1 88 ? 3.738 5.393 4.866 1.00 93.88 88 ARG A CA 1
ATOM 672 C C . ARG A 1 88 ? 3.105 4.913 6.157 1.00 93.88 88 ARG A C 1
ATOM 674 O O . ARG A 1 88 ? 1.922 5.155 6.398 1.00 93.88 88 ARG A O 1
ATOM 681 N N . GLY A 1 89 ? 3.889 4.221 6.969 1.00 91.81 89 GLY A N 1
ATOM 682 C CA . GLY A 1 89 ? 3.546 3.825 8.326 1.00 91.81 89 GLY A CA 1
ATOM 683 C C . GLY A 1 89 ? 3.932 4.903 9.332 1.00 91.81 89 GLY A C 1
ATOM 684 O O . GLY A 1 89 ? 4.950 5.584 9.191 1.00 91.81 89 GLY A O 1
ATOM 685 N N . THR A 1 90 ? 3.132 5.044 10.376 1.00 87.38 90 THR A N 1
ATOM 686 C CA . THR A 1 90 ? 3.477 5.805 11.572 1.00 87.38 90 THR A CA 1
ATOM 687 C C . THR A 1 90 ? 3.907 4.822 12.654 1.00 87.38 90 THR A C 1
ATOM 689 O O . THR A 1 90 ? 3.424 3.691 12.713 1.00 87.38 90 THR A O 1
ATOM 692 N N . GLU A 1 91 ? 4.829 5.222 13.526 1.00 75.00 91 GLU A N 1
ATOM 693 C CA . GLU A 1 91 ? 5.004 4.494 14.779 1.00 75.00 91 GLU A CA 1
ATOM 694 C C . GLU A 1 91 ? 3.698 4.553 15.567 1.00 75.00 91 GLU A C 1
ATOM 696 O O . GLU A 1 91 ? 3.324 5.574 16.149 1.00 75.00 91 GLU A O 1
ATOM 701 N N . THR A 1 92 ? 3.013 3.422 15.620 1.00 63.97 92 THR A N 1
ATOM 702 C CA . THR A 1 92 ? 2.135 3.119 16.735 1.00 63.97 92 THR A CA 1
ATOM 703 C C . THR A 1 92 ? 3.061 2.754 17.885 1.00 63.97 92 THR A C 1
ATOM 705 O O . THR A 1 92 ? 3.639 1.670 17.872 1.00 63.97 92 THR A O 1
ATOM 708 N N . GLY A 1 93 ? 3.295 3.688 18.812 1.00 56.03 93 GLY A N 1
ATOM 709 C CA . GLY A 1 93 ? 4.091 3.415 20.015 1.00 56.03 93 GLY A CA 1
ATOM 710 C C . GLY A 1 93 ? 3.560 2.211 20.817 1.00 56.03 93 GLY A C 1
ATOM 711 O O . GLY A 1 93 ? 2.507 1.668 20.464 1.00 56.03 93 GLY A O 1
ATOM 712 N N . PRO A 1 94 ? 4.254 1.790 21.889 1.00 46.69 94 PRO A N 1
ATOM 713 C CA . PRO A 1 94 ? 3.621 0.962 22.913 1.00 46.69 94 PRO A CA 1
ATOM 714 C C . PRO A 1 94 ? 2.375 1.643 23.503 1.00 46.69 94 PRO A C 1
ATOM 716 O O . PRO A 1 94 ? 2.333 2.898 23.542 1.00 46.69 94 PRO A O 1
#

Organism: NCBI:txid2498135

pLDDT: mean 87.56, std 8.61, range [46.69, 95.25]

Radius of gyration: 14.48 Å; chains: 1; bounding box: 34×20×41 Å

Foldseek 3Di:
DKDKDKDWAPDFADLVRVQVVLCVVDVQWDWDQDPVNQKIFIAGVVRHTFKIKGGWDKAQACVVVCVVPNDVRVDPPHDRITTMMMMMGDPPDD

Secondary structure (DSSP, 8-state):
-EEEEEEEESSPPPHHHHHHHHHTT-TT-EEEEEGGGTEEEEE-TT--EEEEEEPPEE-S-HHHHHHHH-HHHHGGGS-SSPEEEEEEEE----